Protein AF-A0A811SCN6-F1 (afdb_monomer)

Radius of gyration: 17.91 Å; Cα contacts (8 Å, |Δi|>4): 202; chains: 1; bounding box: 57×30×42 Å

Structure (mmCIF, N/CA/C/O backbone):
data_AF-A0A811SCN6-F1
#
_entry.id   AF-A0A811SCN6-F1
#
loop_
_atom_site.group_PDB
_atom_site.id
_atom_site.type_symbol
_atom_site.label_atom_id
_atom_site.label_alt_id
_atom_site.label_comp_id
_atom_site.label_asym_id
_atom_site.label_entity_id
_atom_site.label_seq_id
_atom_site.pdbx_PDB_ins_code
_atom_site.Cartn_x
_atom_site.Cartn_y
_atom_site.Cartn_z
_atom_site.occupancy
_atom_site.B_iso_or_equiv
_atom_site.auth_seq_id
_atom_site.auth_comp_id
_atom_site.auth_asym_id
_atom_site.auth_atom_id
_atom_site.pdbx_PDB_model_num
ATOM 1 N N . MET A 1 1 ? -6.983 -5.914 -1.116 1.00 65.25 1 MET A N 1
ATOM 2 C CA . MET A 1 1 ? -7.170 -4.772 -0.194 1.00 65.25 1 MET A CA 1
ATOM 3 C C . MET A 1 1 ? -6.454 -3.564 -0.783 1.00 65.25 1 MET A C 1
ATOM 5 O O . MET A 1 1 ? -5.369 -3.745 -1.318 1.00 65.25 1 MET A O 1
ATOM 9 N N . TYR A 1 2 ? -7.069 -2.379 -0.788 1.00 72.75 2 TYR A N 1
ATOM 10 C CA . TYR A 1 2 ? -6.466 -1.177 -1.383 1.00 72.75 2 TYR A CA 1
ATOM 11 C C . TYR A 1 2 ? -5.511 -0.504 -0.385 1.00 72.75 2 TYR A C 1
ATOM 13 O O . TYR A 1 2 ? -5.904 -0.328 0.770 1.00 72.75 2 TYR A O 1
ATOM 21 N N . PRO A 1 3 ? -4.286 -0.113 -0.772 1.00 79.69 3 PRO A N 1
ATOM 22 C CA . PRO A 1 3 ? -3.372 0.545 0.156 1.00 79.69 3 PRO A CA 1
ATOM 23 C C . PRO A 1 3 ? -3.907 1.918 0.589 1.00 79.69 3 PRO A C 1
ATOM 25 O O . PRO A 1 3 ? -4.485 2.655 -0.208 1.00 79.69 3 PRO A O 1
ATOM 28 N N . HIS A 1 4 ? -3.733 2.243 1.872 1.00 83.56 4 HIS A N 1
ATOM 29 C CA . HIS A 1 4 ? -3.913 3.601 2.393 1.00 83.56 4 HIS A CA 1
ATOM 30 C C . HIS A 1 4 ? -2.736 4.474 1.982 1.00 83.56 4 HIS A C 1
ATOM 32 O O . HIS A 1 4 ? -1.616 3.964 1.941 1.00 83.56 4 HIS A O 1
ATOM 38 N N . ASN A 1 5 ? -2.978 5.762 1.721 1.00 84.62 5 ASN A N 1
ATOM 39 C CA . ASN A 1 5 ? -1.932 6.693 1.278 1.00 84.62 5 ASN A CA 1
ATOM 40 C C . ASN A 1 5 ? -1.083 6.059 0.169 1.00 84.62 5 ASN A C 1
ATOM 4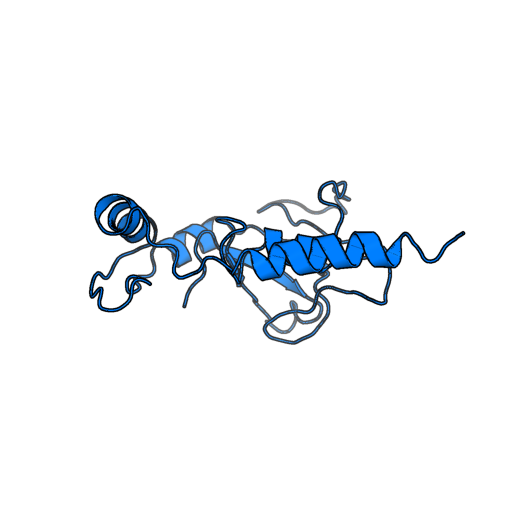2 O O . ASN A 1 5 ? 0.131 5.942 0.267 1.00 84.62 5 ASN A O 1
ATOM 46 N N . ALA A 1 6 ? -1.756 5.508 -0.837 1.00 88.31 6 ALA A N 1
ATOM 47 C CA . ALA A 1 6 ? -1.115 4.669 -1.832 1.00 88.31 6 ALA A CA 1
ATOM 48 C C . ALA A 1 6 ? 0.037 5.375 -2.563 1.00 88.31 6 ALA A C 1
ATOM 50 O O . ALA A 1 6 ? -0.098 6.512 -3.010 1.00 88.31 6 ALA A O 1
ATOM 51 N N . VAL A 1 7 ? 1.136 4.657 -2.761 1.00 89.19 7 VAL A N 1
ATOM 52 C CA . VAL A 1 7 ? 2.264 5.080 -3.593 1.00 89.19 7 VAL A CA 1
ATOM 53 C C . VAL A 1 7 ? 2.473 4.047 -4.686 1.00 89.19 7 VAL A C 1
ATOM 55 O O . VAL A 1 7 ? 2.398 2.841 -4.445 1.00 89.19 7 VAL A O 1
ATOM 58 N N . LEU A 1 8 ? 2.701 4.520 -5.907 1.00 91.00 8 LEU A N 1
ATOM 59 C CA . LEU A 1 8 ? 2.897 3.684 -7.082 1.00 91.00 8 LEU A CA 1
ATOM 60 C C . LEU A 1 8 ? 4.379 3.352 -7.242 1.00 91.00 8 LEU A C 1
ATOM 62 O O . LEU A 1 8 ? 5.184 4.259 -7.431 1.00 91.00 8 LEU A O 1
ATOM 66 N N . LEU A 1 9 ? 4.752 2.073 -7.238 1.00 90.31 9 LEU A N 1
ATOM 67 C CA . LEU A 1 9 ? 6.112 1.681 -7.609 1.00 90.31 9 LEU A CA 1
ATOM 68 C C . LEU A 1 9 ? 6.259 1.693 -9.136 1.00 90.31 9 LEU A C 1
ATOM 70 O O . LEU A 1 9 ? 5.427 1.165 -9.880 1.00 90.31 9 LEU A O 1
ATOM 74 N N . ARG A 1 10 ? 7.363 2.259 -9.614 1.00 90.31 10 ARG A N 1
ATOM 75 C CA . ARG A 1 10 ? 7.773 2.210 -11.015 1.00 90.31 10 ARG A CA 1
ATOM 76 C C . ARG A 1 10 ? 8.730 1.041 -11.187 1.00 90.31 10 ARG A C 1
ATOM 78 O O . ARG A 1 10 ? 9.806 1.032 -10.604 1.00 90.31 10 ARG A O 1
ATOM 85 N N . CYS A 1 11 ? 8.346 0.057 -11.991 1.00 91.06 11 CYS A N 1
ATOM 86 C CA . CYS A 1 11 ? 9.183 -1.101 -12.303 1.00 91.06 11 CYS A CA 1
ATOM 87 C C . CYS A 1 11 ? 9.472 -1.203 -13.802 1.00 91.06 11 CYS A C 1
ATOM 89 O O . CYS A 1 11 ? 8.848 -0.515 -14.610 1.00 91.06 11 CYS A O 1
ATOM 91 N N . MET A 1 12 ? 10.350 -2.123 -14.193 1.00 89.69 12 MET A N 1
ATOM 92 C CA . MET A 1 12 ? 10.712 -2.369 -15.599 1.00 89.69 12 MET A CA 1
ATOM 93 C C . MET A 1 12 ? 9.527 -2.747 -16.509 1.00 89.69 12 MET A C 1
ATOM 95 O O . MET A 1 12 ? 9.618 -2.652 -17.729 1.00 89.69 12 MET A O 1
ATOM 99 N N . SER A 1 13 ? 8.395 -3.172 -15.940 1.00 92.56 13 SER A N 1
ATOM 100 C CA . SER A 1 13 ? 7.162 -3.477 -16.689 1.00 92.56 13 SER A CA 1
ATOM 101 C C . SER A 1 13 ? 6.117 -2.357 -16.630 1.00 92.56 13 SER A C 1
ATOM 103 O O . SER A 1 13 ? 4.960 -2.587 -16.978 1.00 92.56 13 SER A O 1
ATOM 105 N N . TYR A 1 14 ? 6.484 -1.152 -16.185 1.00 90.69 14 TYR A N 1
ATOM 106 C CA . TYR A 1 14 ? 5.554 -0.027 -16.065 1.00 90.69 14 TYR A CA 1
ATOM 107 C C . TYR A 1 14 ? 4.897 0.332 -17.406 1.00 90.69 14 TYR A C 1
ATOM 109 O O . TYR A 1 14 ? 3.674 0.432 -17.483 1.00 90.69 14 TYR A O 1
ATOM 117 N N . GLU A 1 15 ? 5.676 0.417 -18.484 1.00 90.31 15 GLU A N 1
ATOM 118 C CA . GLU A 1 15 ? 5.147 0.700 -19.831 1.00 90.31 15 GLU A CA 1
ATOM 119 C C . GLU A 1 15 ? 4.268 -0.437 -20.379 1.00 90.31 15 GLU A C 1
ATOM 121 O O . GLU A 1 15 ? 3.446 -0.232 -21.264 1.00 90.31 15 GLU A O 1
ATOM 126 N N . LYS A 1 16 ? 4.376 -1.639 -19.799 1.00 94.19 16 LYS A N 1
ATOM 127 C CA . LYS A 1 16 ? 3.518 -2.794 -20.107 1.00 94.19 16 LYS A CA 1
ATOM 128 C C . LYS A 1 16 ? 2.239 -2.824 -19.257 1.00 94.19 16 LYS A C 1
ATOM 130 O O . LYS A 1 16 ? 1.543 -3.833 -19.235 1.00 94.19 16 LYS A O 1
ATOM 135 N N . GLY A 1 17 ? 1.950 -1.750 -18.520 1.00 93.50 17 GLY A N 1
ATOM 136 C C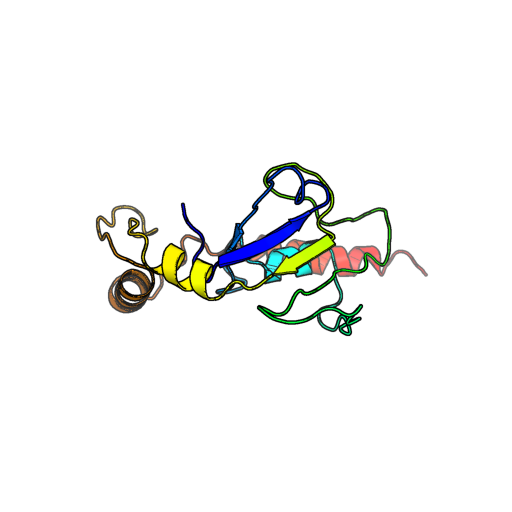A . GLY A 1 17 ? 0.746 -1.613 -17.696 1.00 93.50 17 GLY A CA 1
ATOM 137 C C . GLY A 1 17 ? 0.889 -2.075 -16.244 1.00 93.50 17 GLY A C 1
ATOM 138 O O . GLY A 1 17 ? -0.098 -2.083 -15.514 1.00 93.50 17 GLY A O 1
ATOM 139 N N . CYS A 1 18 ? 2.091 -2.427 -15.774 1.00 94.62 18 CYS A N 1
ATOM 140 C CA . CYS A 1 18 ? 2.280 -2.799 -14.370 1.00 94.62 18 CYS A CA 1
ATOM 141 C C . CYS A 1 18 ? 2.061 -1.580 -13.453 1.00 94.62 18 CYS A C 1
ATOM 143 O O . CYS A 1 18 ? 2.717 -0.547 -13.622 1.00 94.62 18 CYS A O 1
ATOM 145 N N . ARG A 1 19 ? 1.129 -1.689 -12.495 1.00 92.44 19 ARG A N 1
ATOM 146 C CA . ARG A 1 19 ? 0.774 -0.625 -11.534 1.00 92.44 19 ARG A CA 1
ATOM 147 C C . ARG A 1 19 ? 0.755 -1.139 -10.081 1.00 92.44 19 ARG A C 1
ATOM 149 O O . ARG A 1 19 ? -0.314 -1.284 -9.491 1.00 92.44 19 ARG A O 1
ATOM 156 N N . PRO A 1 20 ? 1.923 -1.485 -9.513 1.00 91.00 20 PRO A N 1
ATOM 157 C CA . PRO A 1 20 ? 2.042 -1.953 -8.131 1.00 91.00 20 PRO A CA 1
ATOM 158 C C . PRO A 1 20 ? 1.879 -0.797 -7.137 1.00 91.00 20 PRO A C 1
ATOM 160 O O . PRO A 1 20 ? 2.686 0.128 -7.126 1.00 91.00 20 PRO A O 1
ATOM 163 N N . PHE A 1 21 ? 0.871 -0.865 -6.270 1.00 90.25 21 PHE A N 1
ATOM 164 C CA . PHE A 1 21 ? 0.686 0.113 -5.196 1.00 90.25 21 PHE A CA 1
ATOM 165 C C . PHE A 1 21 ? 1.096 -0.461 -3.836 1.00 90.25 21 PHE A C 1
ATOM 167 O O . PHE A 1 21 ? 0.737 -1.593 -3.505 1.00 90.25 21 PHE A O 1
ATOM 174 N N . VAL A 1 22 ? 1.795 0.345 -3.040 1.00 87.88 22 VAL A N 1
ATOM 175 C CA . VAL A 1 22 ? 2.144 0.086 -1.629 1.00 87.88 22 VAL A CA 1
ATOM 176 C C . VAL A 1 22 ? 1.556 1.183 -0.741 1.00 87.88 22 VAL A C 1
ATOM 178 O O . VAL A 1 22 ? 1.125 2.214 -1.262 1.00 87.88 22 VAL A O 1
ATOM 181 N N . CYS A 1 23 ? 1.471 0.976 0.576 1.00 86.06 23 CYS A N 1
ATOM 182 C CA . CYS A 1 23 ? 1.003 2.033 1.479 1.00 86.06 23 CYS A CA 1
ATOM 183 C C . CYS A 1 23 ? 2.146 2.957 1.914 1.00 86.06 23 CYS A C 1
ATOM 185 O O . CYS A 1 23 ? 3.287 2.521 2.037 1.00 86.06 23 CYS A O 1
ATOM 187 N N . ASP A 1 24 ? 1.825 4.221 2.173 1.00 83.06 24 ASP A N 1
ATOM 188 C CA . ASP A 1 24 ? 2.732 5.217 2.756 1.00 83.06 24 ASP A CA 1
ATOM 189 C C . ASP A 1 24 ? 2.099 5.769 4.038 1.00 83.06 24 ASP A C 1
ATOM 191 O O . ASP A 1 24 ? 1.530 6.860 4.087 1.00 83.06 24 ASP A O 1
ATOM 195 N N . THR A 1 25 ? 2.001 4.911 5.057 1.00 75.06 25 THR A N 1
ATOM 196 C CA . THR A 1 25 ? 1.384 5.279 6.344 1.00 75.06 25 THR A CA 1
ATOM 197 C C . THR A 1 25 ? 2.376 5.176 7.492 1.00 75.06 25 THR A C 1
ATOM 199 O O . THR A 1 25 ? 2.673 6.187 8.114 1.00 75.06 25 THR A O 1
ATOM 202 N N . ASP A 1 26 ? 2.879 3.980 7.787 1.00 66.31 26 ASP A N 1
ATOM 203 C CA . ASP A 1 26 ? 3.787 3.728 8.906 1.00 66.31 26 ASP A CA 1
ATOM 204 C C . ASP A 1 26 ? 4.619 2.455 8.674 1.00 66.31 26 ASP A C 1
ATOM 206 O O . ASP A 1 26 ? 4.194 1.512 8.002 1.00 66.31 26 ASP A O 1
ATOM 210 N N . GLN A 1 27 ? 5.837 2.417 9.221 1.00 56.03 27 GLN A N 1
ATOM 211 C CA . GLN A 1 27 ? 6.752 1.266 9.112 1.00 56.03 27 GLN A CA 1
ATOM 212 C C . GLN A 1 27 ? 6.222 -0.015 9.761 1.00 56.03 27 GLN A C 1
ATOM 214 O O . GLN A 1 27 ? 6.763 -1.102 9.526 1.00 56.03 27 GLN A O 1
ATOM 219 N N . THR A 1 28 ? 5.218 0.118 10.625 1.00 55.53 28 THR A N 1
ATOM 220 C CA . THR A 1 28 ? 4.620 -0.991 11.363 1.00 55.53 28 THR A CA 1
ATOM 221 C C . THR A 1 28 ? 3.860 -1.913 10.420 1.00 55.53 28 THR A C 1
ATOM 223 O O . THR A 1 28 ? 3.837 -3.113 10.658 1.00 55.53 28 THR A O 1
ATOM 226 N N . ARG A 1 29 ? 3.340 -1.408 9.293 1.00 67.12 29 ARG A N 1
ATOM 227 C CA . ARG A 1 29 ? 2.595 -2.213 8.318 1.00 67.12 29 ARG A CA 1
ATOM 228 C C . ARG A 1 29 ? 3.497 -3.010 7.385 1.00 67.12 29 ARG A C 1
ATOM 230 O O . ARG A 1 29 ? 4.410 -2.478 6.756 1.00 67.12 29 ARG A O 1
ATOM 237 N N . SER A 1 30 ? 3.154 -4.283 7.200 1.00 59.22 30 SER A N 1
ATOM 238 C CA . SER A 1 30 ? 3.868 -5.269 6.368 1.00 59.22 30 SER A CA 1
ATOM 239 C C . SER A 1 30 ? 4.098 -4.870 4.904 1.00 59.22 30 SER A C 1
ATOM 241 O O . SER A 1 30 ? 5.073 -5.333 4.314 1.00 59.22 30 SER A O 1
ATOM 243 N N . ASN A 1 31 ? 3.286 -3.971 4.337 1.00 70.94 31 ASN A N 1
ATOM 244 C CA . ASN A 1 31 ? 3.365 -3.532 2.935 1.00 70.94 31 ASN A CA 1
ATOM 245 C C . ASN A 1 31 ? 3.614 -2.014 2.768 1.00 70.94 31 ASN A C 1
ATOM 247 O O . ASN A 1 31 ? 3.063 -1.380 1.863 1.00 70.94 31 ASN A O 1
ATOM 251 N N . CYS A 1 32 ? 4.396 -1.420 3.673 1.00 81.44 32 CYS A N 1
ATOM 252 C CA . CYS A 1 32 ? 4.732 0.005 3.637 1.00 81.44 32 CYS A CA 1
ATOM 253 C C . CYS A 1 32 ? 5.945 0.314 2.739 1.00 81.44 32 CYS A C 1
ATOM 255 O O . CYS A 1 32 ? 6.929 -0.433 2.737 1.00 81.44 32 CYS A O 1
ATOM 257 N N . LEU A 1 33 ? 5.899 1.443 2.019 1.00 83.31 33 LEU A N 1
ATOM 258 C CA . LEU A 1 33 ? 6.988 1.973 1.187 1.00 83.31 33 LEU A CA 1
ATOM 259 C C . LEU A 1 33 ? 8.301 2.079 1.964 1.00 83.31 33 LEU A C 1
ATOM 261 O O . LEU A 1 33 ? 9.363 1.726 1.464 1.00 83.31 33 LEU A O 1
ATOM 265 N N . GLU A 1 34 ? 8.235 2.524 3.210 1.00 77.50 34 GLU A N 1
ATOM 266 C CA . GLU A 1 34 ? 9.428 2.708 4.020 1.00 77.50 34 GLU A CA 1
ATOM 267 C C . GLU A 1 34 ? 10.110 1.369 4.342 1.00 77.50 34 GLU A C 1
ATOM 269 O O . GLU A 1 34 ? 11.326 1.235 4.220 1.00 77.50 34 GLU A O 1
ATOM 274 N N . ARG A 1 35 ? 9.334 0.315 4.627 1.00 75.94 35 ARG A N 1
ATOM 275 C CA . ARG A 1 35 ? 9.879 -1.045 4.770 1.00 75.94 35 ARG A CA 1
ATOM 276 C C . ARG A 1 35 ? 10.472 -1.566 3.475 1.00 75.94 35 ARG A C 1
ATOM 278 O O . ARG A 1 35 ? 11.483 -2.263 3.514 1.00 75.94 35 ARG A O 1
ATOM 285 N N .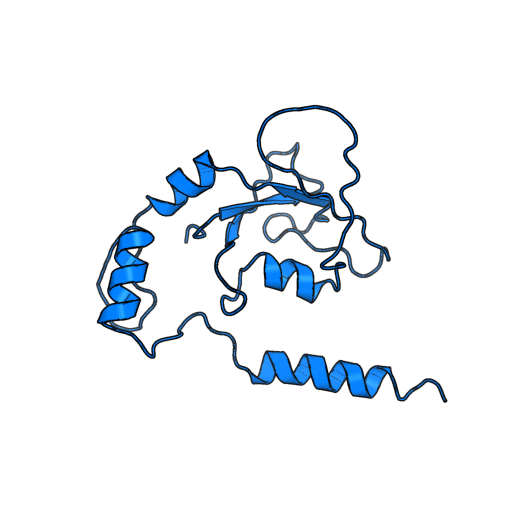 PHE A 1 36 ? 9.819 -1.268 2.356 1.00 77.88 36 PHE A N 1
ATOM 286 C CA . PHE A 1 36 ? 10.326 -1.604 1.038 1.00 77.88 36 PHE A CA 1
ATOM 287 C C . PHE A 1 36 ? 11.709 -0.970 0.840 1.00 77.88 36 PHE A C 1
ATOM 289 O O . PHE A 1 36 ? 12.653 -1.681 0.527 1.00 77.88 36 PHE A O 1
ATOM 296 N N . ILE A 1 37 ? 11.882 0.311 1.166 1.00 76.31 37 ILE A N 1
ATOM 297 C CA . ILE A 1 37 ? 13.181 1.004 1.126 1.00 76.31 37 ILE A CA 1
ATOM 298 C C . ILE A 1 37 ? 14.207 0.344 2.063 1.00 76.31 37 ILE A C 1
ATOM 300 O O . ILE A 1 37 ? 15.313 0.014 1.632 1.00 76.31 37 ILE A O 1
ATOM 304 N N . PHE A 1 38 ? 13.839 0.090 3.322 1.00 74.75 38 PHE A N 1
ATOM 305 C CA . PHE A 1 38 ? 14.741 -0.510 4.311 1.00 74.75 38 PHE A CA 1
ATOM 306 C C . PHE A 1 38 ? 15.173 -1.939 3.971 1.00 74.75 38 PHE A C 1
ATOM 308 O O . PHE A 1 38 ? 16.309 -2.315 4.257 1.00 74.75 38 PHE A O 1
ATOM 315 N N . ALA A 1 39 ? 14.289 -2.757 3.394 1.00 73.31 39 ALA A N 1
ATOM 316 C CA . ALA A 1 39 ? 14.586 -4.152 3.076 1.00 73.31 39 ALA A CA 1
ATOM 317 C C . ALA A 1 39 ? 15.686 -4.303 2.018 1.00 73.31 39 ALA A C 1
ATOM 319 O O . ALA A 1 39 ? 16.397 -5.304 2.041 1.00 73.31 39 ALA A O 1
ATOM 320 N N . TYR A 1 40 ? 15.826 -3.314 1.137 1.00 73.50 40 TYR A N 1
ATOM 321 C CA . TYR A 1 40 ? 16.821 -3.301 0.065 1.00 73.50 40 TYR A CA 1
ATOM 322 C C . TYR A 1 40 ? 17.990 -2.348 0.352 1.00 73.50 40 TYR A C 1
ATOM 324 O O . TYR A 1 40 ? 18.720 -1.991 -0.566 1.00 73.50 40 TYR A O 1
ATOM 332 N N . GLU A 1 41 ? 18.158 -1.929 1.615 1.00 70.06 41 GLU A N 1
ATOM 333 C CA . GLU A 1 41 ? 19.245 -1.042 2.065 1.00 70.06 41 GLU A CA 1
ATOM 334 C C . GLU A 1 41 ? 19.378 0.234 1.220 1.00 70.06 41 GLU A C 1
ATOM 336 O O . GLU A 1 41 ? 20.469 0.771 1.018 1.00 70.06 41 GLU A O 1
ATOM 341 N 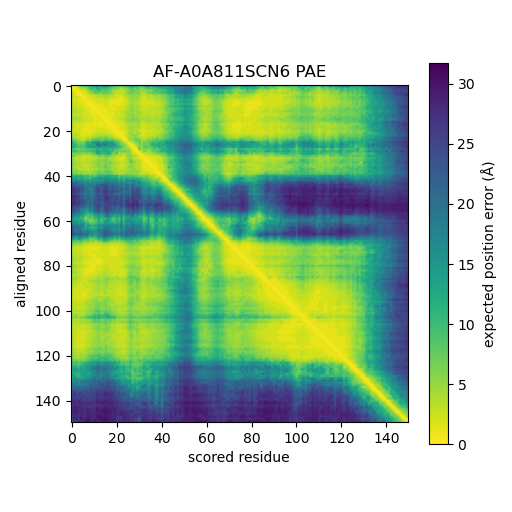N . LEU A 1 42 ? 18.251 0.730 0.707 1.00 66.94 42 LEU A N 1
ATOM 342 C CA . LEU A 1 42 ? 18.257 1.920 -0.125 1.00 66.94 42 LEU A CA 1
ATOM 343 C C . LEU A 1 42 ? 18.606 3.131 0.749 1.00 66.94 42 LEU A C 1
ATOM 345 O O . LEU A 1 42 ? 18.089 3.234 1.868 1.00 66.94 42 LEU A O 1
ATOM 349 N N . PRO A 1 43 ? 19.462 4.059 0.279 1.00 57.84 43 PRO A N 1
ATOM 350 C CA . PRO A 1 43 ? 19.804 5.223 1.075 1.00 57.84 43 PRO A CA 1
ATOM 351 C C . PRO A 1 43 ? 18.523 6.004 1.380 1.00 57.84 43 PRO A C 1
ATOM 353 O O . PRO A 1 43 ? 17.844 6.505 0.488 1.00 57.84 43 PRO A O 1
ATOM 356 N N . SER A 1 44 ? 18.197 6.167 2.657 1.00 51.28 44 SER A N 1
ATOM 357 C CA . SER A 1 44 ? 17.102 7.041 3.091 1.00 51.28 44 SER A CA 1
ATOM 358 C C . SER A 1 44 ? 17.361 8.519 2.746 1.00 51.28 44 SER A C 1
ATOM 360 O O . SER A 1 44 ? 16.475 9.352 2.908 1.00 51.28 44 SER A O 1
ATOM 362 N N . ASN A 1 45 ? 18.558 8.844 2.230 1.00 47.84 45 ASN A N 1
ATOM 363 C CA . ASN A 1 45 ? 18.985 10.170 1.787 1.00 47.84 45 ASN A CA 1
ATOM 364 C C . ASN A 1 45 ? 19.171 10.327 0.261 1.00 47.84 45 ASN A C 1
ATOM 366 O O . ASN A 1 45 ? 19.850 11.279 -0.133 1.00 47.84 45 ASN A O 1
ATOM 370 N N . VAL A 1 46 ? 18.647 9.425 -0.593 1.00 45.44 46 VAL A N 1
ATOM 371 C CA . VAL A 1 46 ? 18.895 9.478 -2.053 1.00 45.44 46 VAL A CA 1
ATOM 372 C C . VAL A 1 46 ? 18.592 10.877 -2.598 1.00 45.44 46 VAL A C 1
ATOM 374 O O . VAL A 1 46 ? 17.443 11.310 -2.696 1.00 45.44 46 VAL A O 1
ATOM 377 N N . LYS A 1 47 ? 19.668 11.585 -2.963 1.00 39.50 47 LYS A N 1
ATOM 378 C CA . LYS A 1 47 ? 19.613 12.852 -3.681 1.00 39.50 47 LYS A CA 1
ATOM 379 C C . LYS A 1 47 ? 18.907 12.622 -5.010 1.00 39.50 47 LYS A C 1
ATOM 381 O O . LYS A 1 47 ? 19.392 11.896 -5.873 1.00 39.50 47 LYS A O 1
ATOM 386 N N . VAL A 1 48 ? 17.775 13.304 -5.130 1.00 40.69 48 VAL A N 1
ATOM 387 C CA . VAL A 1 48 ? 17.029 13.611 -6.347 1.00 40.69 48 VAL A CA 1
ATOM 388 C C . VAL A 1 48 ? 18.000 13.891 -7.497 1.00 40.69 48 VAL A C 1
ATOM 390 O O . VAL A 1 48 ? 18.667 14.924 -7.507 1.00 40.69 48 VAL A O 1
ATOM 393 N N . SER A 1 49 ? 18.085 12.986 -8.471 1.00 39.25 49 SER A N 1
ATOM 394 C CA . SER A 1 49 ? 18.583 13.350 -9.795 1.00 39.25 49 SER A CA 1
ATOM 395 C C . SER A 1 49 ? 17.365 13.604 -10.668 1.00 39.25 49 SER A C 1
ATOM 397 O O . SER A 1 49 ? 16.746 12.687 -11.207 1.00 39.25 49 SER A O 1
ATOM 399 N N . SER A 1 50 ? 16.964 14.870 -10.712 1.00 39.97 50 SER A N 1
ATOM 400 C CA . SER A 1 50 ? 15.927 15.397 -11.587 1.00 39.97 50 SER A CA 1
ATOM 401 C C . SER A 1 50 ? 16.443 15.379 -13.026 1.00 39.97 50 SER A C 1
ATOM 403 O O . SER A 1 50 ? 16.888 16.390 -13.563 1.00 39.97 50 SER A O 1
ATOM 405 N N . LEU A 1 51 ? 16.403 14.209 -13.665 1.00 38.47 51 LEU A N 1
ATOM 406 C CA . LEU A 1 51 ? 16.473 14.149 -15.120 1.00 38.47 51 LEU A CA 1
ATOM 407 C C . LEU A 1 51 ? 15.142 14.691 -15.656 1.00 38.47 51 LEU A C 1
ATOM 409 O O . LEU A 1 51 ? 14.070 14.148 -15.403 1.00 38.47 51 LEU A O 1
ATOM 413 N N . ALA A 1 52 ? 15.250 15.861 -16.278 1.00 44.19 52 ALA A N 1
ATOM 414 C CA . ALA A 1 52 ? 14.182 16.791 -16.604 1.00 44.19 52 ALA A CA 1
ATOM 415 C C . ALA A 1 52 ? 13.035 16.188 -17.432 1.00 44.19 52 ALA A C 1
ATOM 417 O O . ALA A 1 52 ? 13.304 15.722 -18.531 1.00 44.19 52 ALA A O 1
ATOM 418 N N . VAL A 1 53 ? 11.791 16.290 -16.922 1.00 32.88 53 VAL A N 1
ATOM 419 C CA . VAL A 1 53 ? 10.570 16.891 -17.537 1.00 32.88 53 VAL A CA 1
ATOM 420 C C . VAL A 1 53 ? 9.508 17.106 -16.416 1.00 32.88 53 VAL A C 1
ATOM 422 O O . VAL A 1 53 ? 9.299 16.173 -15.642 1.00 32.88 53 VAL A O 1
ATOM 425 N N . PRO A 1 54 ? 8.822 18.271 -16.283 1.00 43.69 54 PRO A N 1
ATOM 426 C CA . PRO A 1 54 ? 7.709 18.481 -15.330 1.00 43.69 54 PRO A CA 1
ATOM 427 C C . PRO A 1 54 ? 6.327 18.634 -16.029 1.00 43.69 54 PRO A C 1
ATOM 429 O O . PRO A 1 54 ? 6.310 18.816 -17.248 1.00 43.69 54 PRO A O 1
ATOM 432 N N . PRO A 1 55 ? 5.173 18.698 -15.312 1.00 62.47 55 PRO A N 1
ATOM 433 C CA . PRO A 1 55 ? 4.922 18.427 -13.887 1.00 62.47 55 PRO A CA 1
ATOM 434 C C . PRO A 1 55 ? 3.784 17.399 -13.640 1.00 62.47 55 PRO A C 1
ATOM 436 O O . PRO A 1 55 ? 2.798 17.401 -14.366 1.00 62.47 55 PRO A O 1
ATOM 439 N N . LEU A 1 56 ? 3.894 16.581 -12.584 1.00 41.62 56 LEU A N 1
ATOM 440 C CA . LEU A 1 56 ? 2.856 16.229 -11.588 1.00 41.62 56 LEU A CA 1
ATOM 441 C C . LEU A 1 56 ? 3.429 15.072 -10.752 1.00 41.62 56 LEU A C 1
ATOM 443 O O . LEU A 1 56 ? 3.816 14.054 -11.315 1.00 41.62 56 LEU A O 1
ATOM 447 N N . ASP A 1 57 ? 3.508 15.254 -9.435 1.00 46.16 57 ASP A N 1
ATOM 448 C CA . ASP A 1 57 ? 3.915 14.248 -8.448 1.00 46.16 57 ASP A CA 1
ATOM 449 C C . ASP A 1 57 ? 5.384 13.783 -8.487 1.00 46.16 57 ASP A C 1
ATOM 451 O O . ASP A 1 57 ? 5.870 13.155 -9.423 1.00 46.16 57 ASP A O 1
ATOM 455 N N . SER A 1 58 ? 6.117 14.105 -7.418 1.00 60.94 58 SER A N 1
ATOM 456 C CA . SER A 1 58 ? 7.544 13.827 -7.232 1.00 60.94 58 SER A CA 1
ATOM 457 C C . SER A 1 58 ? 7.887 12.358 -7.507 1.00 60.94 58 SER A C 1
ATOM 459 O O . SER A 1 58 ? 7.668 11.484 -6.668 1.00 60.94 58 SER A O 1
ATOM 461 N N . ILE A 1 59 ? 8.434 12.077 -8.690 1.00 64.62 59 ILE A N 1
ATOM 462 C CA . ILE A 1 59 ? 8.985 10.765 -9.031 1.00 64.62 59 ILE A CA 1
ATOM 463 C C . ILE A 1 59 ? 10.319 10.623 -8.296 1.00 64.62 59 ILE A C 1
ATOM 465 O O . ILE A 1 59 ? 11.276 11.345 -8.578 1.00 64.62 59 ILE A O 1
ATOM 469 N N . PHE A 1 60 ? 10.400 9.673 -7.370 1.00 69.62 60 PHE A N 1
ATOM 470 C CA . PHE A 1 60 ? 11.637 9.324 -6.681 1.00 69.62 60 PHE A CA 1
ATOM 471 C C . PHE A 1 60 ? 12.299 8.163 -7.411 1.00 69.62 60 PHE A C 1
ATOM 473 O O . PHE A 1 60 ? 11.772 7.051 -7.449 1.00 69.62 60 PHE A O 1
ATOM 480 N N . HIS A 1 61 ? 13.453 8.425 -8.013 1.00 65.00 61 HIS A N 1
ATOM 481 C CA . HIS A 1 61 ? 14.255 7.406 -8.677 1.00 65.00 61 HIS A CA 1
ATOM 482 C C . HIS A 1 61 ? 15.201 6.731 -7.686 1.00 65.00 61 HIS A C 1
ATOM 484 O O . HIS A 1 61 ? 15.944 7.402 -6.971 1.00 65.00 61 HIS A O 1
ATOM 490 N N . ILE A 1 62 ? 15.194 5.400 -7.679 1.00 65.31 62 ILE A N 1
ATOM 491 C CA . ILE A 1 62 ? 16.169 4.602 -6.939 1.00 65.31 62 ILE A CA 1
ATOM 492 C C . ILE A 1 62 ? 17.335 4.346 -7.885 1.00 65.31 62 ILE A C 1
ATOM 494 O O . ILE A 1 62 ? 17.133 3.807 -8.971 1.00 65.31 62 ILE A O 1
ATOM 498 N N . VAL A 1 63 ? 18.552 4.688 -7.470 1.00 57.69 63 VAL A N 1
ATOM 499 C CA . VAL A 1 63 ? 19.770 4.184 -8.113 1.00 57.69 63 VAL A CA 1
ATOM 500 C C . VAL A 1 63 ? 20.265 3.019 -7.255 1.00 57.69 63 VAL A C 1
ATOM 502 O O . VAL A 1 63 ? 20.751 3.266 -6.149 1.00 57.69 63 VAL A O 1
ATOM 505 N N . PRO A 1 64 ? 20.113 1.752 -7.687 1.00 55.72 64 PRO A N 1
ATOM 506 C CA . PRO A 1 64 ? 20.647 0.625 -6.936 1.00 55.72 64 PRO A CA 1
ATOM 507 C C . PRO A 1 64 ? 22.173 0.734 -6.917 1.00 55.72 64 PRO A C 1
ATOM 509 O O . PRO A 1 64 ? 22.811 0.700 -7.967 1.00 55.72 64 PRO A O 1
ATOM 512 N N . SER A 1 65 ? 22.772 0.875 -5.733 1.00 54.34 65 SER A N 1
ATOM 513 C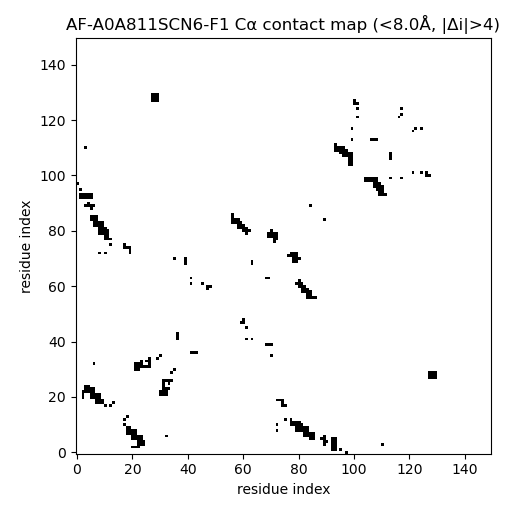 CA . SER A 1 65 ? 24.233 0.990 -5.607 1.00 54.34 65 SER A CA 1
ATOM 514 C C . SER A 1 65 ? 24.968 -0.350 -5.810 1.00 54.34 65 SER A C 1
ATOM 516 O O . SER A 1 65 ? 26.195 -0.379 -5.799 1.00 54.34 65 SER A O 1
ATOM 518 N N . ASN A 1 66 ? 24.237 -1.457 -5.981 1.00 53.03 66 ASN A N 1
ATOM 519 C CA . ASN A 1 66 ? 24.750 -2.811 -6.189 1.00 53.03 66 ASN A CA 1
ATOM 520 C C . ASN A 1 66 ? 23.679 -3.641 -6.927 1.00 53.03 66 ASN A C 1
ATOM 522 O O . ASN A 1 66 ? 22.546 -3.739 -6.459 1.00 53.03 66 ASN A O 1
ATOM 526 N N . ALA A 1 67 ? 24.035 -4.242 -8.065 1.00 56.16 67 ALA A N 1
ATOM 527 C CA . ALA A 1 67 ? 23.133 -5.021 -8.920 1.00 56.16 67 ALA A CA 1
ATOM 528 C C . ALA A 1 67 ? 22.591 -6.318 -8.277 1.00 56.16 67 ALA A C 1
ATOM 530 O O . ALA A 1 67 ? 21.686 -6.932 -8.832 1.00 56.16 67 ALA A O 1
ATOM 531 N N . ASN A 1 68 ? 23.108 -6.732 -7.115 1.00 60.03 68 ASN A N 1
ATOM 532 C CA . ASN A 1 68 ? 22.771 -8.024 -6.513 1.00 60.03 68 ASN A CA 1
ATOM 533 C C . ASN A 1 68 ? 21.566 -7.996 -5.551 1.00 60.03 68 ASN A C 1
ATOM 535 O O . ASN A 1 68 ? 21.107 -9.065 -5.169 1.00 60.03 68 ASN A O 1
ATOM 539 N N . ASN A 1 69 ? 21.036 -6.817 -5.185 1.00 68.06 69 ASN A N 1
ATOM 540 C CA . ASN A 1 69 ? 19.895 -6.656 -4.261 1.00 68.06 69 ASN A CA 1
ATOM 541 C C . ASN A 1 69 ? 18.865 -5.635 -4.794 1.00 68.06 69 ASN A C 1
ATOM 543 O O . ASN A 1 69 ? 18.440 -4.728 -4.074 1.00 68.06 69 ASN A O 1
ATOM 547 N N . SER A 1 70 ? 18.483 -5.730 -6.071 1.00 75.19 70 SER A N 1
ATOM 548 C CA . SER A 1 70 ? 17.478 -4.826 -6.637 1.00 75.19 70 SER A CA 1
ATOM 549 C C . SER A 1 70 ? 16.093 -5.055 -6.006 1.00 75.19 70 SER A C 1
ATOM 551 O O . SER A 1 70 ? 15.654 -6.196 -5.818 1.00 75.19 70 SER A O 1
ATOM 553 N N . PRO A 1 71 ? 15.362 -3.975 -5.681 1.00 83.56 71 PRO A N 1
ATOM 554 C CA . PRO A 1 71 ? 14.017 -4.096 -5.155 1.00 83.56 71 PRO A CA 1
ATOM 555 C C . PRO A 1 71 ? 13.077 -4.725 -6.186 1.00 83.56 71 PRO A C 1
ATOM 557 O O . PRO A 1 71 ? 12.913 -4.202 -7.284 1.00 83.56 71 PRO A O 1
ATOM 560 N N . SER A 1 72 ? 12.433 -5.841 -5.842 1.00 88.06 72 SER A N 1
ATOM 561 C CA . SER A 1 72 ? 11.546 -6.561 -6.766 1.00 88.06 72 SER A CA 1
ATOM 562 C C . SER A 1 72 ? 10.099 -6.075 -6.690 1.00 88.06 72 SER A C 1
ATOM 564 O O . SER A 1 72 ? 9.531 -5.894 -5.611 1.00 88.06 72 SER A O 1
ATOM 566 N N . CYS A 1 73 ? 9.465 -5.907 -7.850 1.00 89.38 73 CYS A N 1
ATOM 567 C CA . CYS A 1 73 ? 8.066 -5.511 -7.957 1.00 89.38 73 CYS A CA 1
ATOM 568 C C . CYS A 1 73 ? 7.143 -6.618 -7.418 1.00 89.38 73 CYS A C 1
ATOM 570 O O . CYS A 1 73 ? 7.226 -7.754 -7.893 1.00 89.38 73 CYS A O 1
ATOM 572 N N . PRO A 1 74 ? 6.194 -6.310 -6.516 1.00 88.50 74 PRO A N 1
ATOM 573 C CA . PRO A 1 74 ? 5.313 -7.321 -5.930 1.00 88.50 74 PRO A CA 1
ATOM 574 C C . PRO A 1 74 ? 4.329 -7.936 -6.937 1.00 88.50 74 PRO A C 1
ATOM 576 O O . PRO A 1 74 ? 3.796 -9.012 -6.684 1.00 88.50 74 PRO A O 1
ATOM 579 N N . LEU A 1 75 ? 4.081 -7.274 -8.075 1.00 91.56 75 LEU A N 1
ATOM 580 C CA . LEU A 1 75 ? 3.162 -7.769 -9.104 1.00 91.56 75 LEU A CA 1
ATOM 581 C C . LEU A 1 75 ? 3.870 -8.559 -10.205 1.00 91.56 75 LEU A C 1
ATOM 583 O O . LEU A 1 75 ? 3.446 -9.658 -10.541 1.00 91.56 75 LEU A O 1
ATOM 587 N N . CYS A 1 76 ? 4.935 -8.002 -10.788 1.00 93.62 76 CYS A N 1
ATOM 588 C CA . CYS A 1 76 ? 5.582 -8.590 -11.965 1.00 93.62 76 CYS A CA 1
ATOM 589 C C . CYS A 1 76 ? 6.969 -9.177 -11.696 1.00 93.62 76 CYS A C 1
ATOM 591 O O . CYS A 1 76 ? 7.591 -9.678 -12.628 1.00 93.62 76 CYS A O 1
ATOM 593 N N . ARG A 1 77 ? 7.473 -9.085 -10.457 1.00 91.56 77 ARG A N 1
ATOM 594 C CA . ARG A 1 77 ? 8.821 -9.519 -10.044 1.00 91.56 77 ARG A CA 1
ATOM 595 C C . ARG A 1 77 ? 9.990 -8.858 -10.787 1.00 91.56 77 ARG A C 1
ATOM 597 O O . ARG A 1 77 ? 11.127 -9.240 -10.564 1.00 91.56 77 ARG A O 1
ATOM 604 N N . GLY A 1 78 ? 9.732 -7.876 -11.651 1.00 90.12 78 GLY A N 1
ATOM 605 C CA . GLY A 1 78 ? 10.778 -7.080 -12.290 1.00 90.12 78 GLY A CA 1
ATOM 606 C C . GLY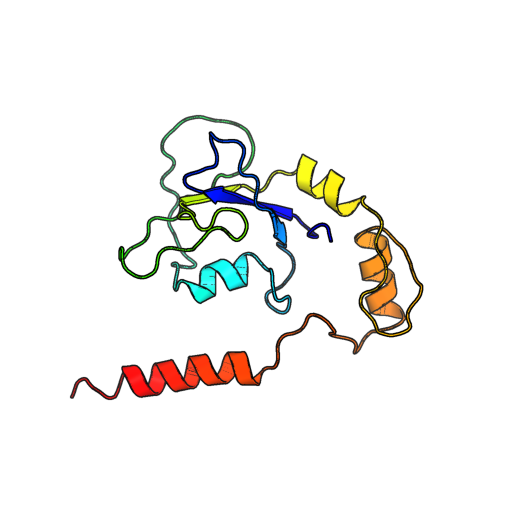 A 1 78 ? 11.342 -6.014 -11.355 1.00 90.12 78 GLY A C 1
ATOM 607 O O . GLY A 1 78 ? 10.683 -5.631 -10.386 1.00 90.12 78 GLY A O 1
ATOM 608 N N . ASP A 1 79 ? 12.520 -5.493 -11.689 1.00 89.56 79 ASP A N 1
ATOM 609 C CA . ASP A 1 79 ? 13.198 -4.483 -10.875 1.00 89.56 79 ASP A CA 1
ATOM 610 C C . ASP A 1 79 ? 12.362 -3.212 -10.732 1.00 89.56 79 ASP A C 1
ATOM 612 O O . ASP A 1 79 ? 11.783 -2.697 -11.700 1.00 89.56 79 ASP A O 1
ATOM 616 N N . VAL A 1 80 ? 12.300 -2.706 -9.507 1.00 88.88 80 VAL A N 1
ATOM 617 C CA . VAL A 1 80 ? 11.729 -1.411 -9.161 1.00 88.88 80 VAL A CA 1
ATOM 618 C C . VAL A 1 80 ? 12.818 -0.358 -9.307 1.00 88.88 80 VAL A C 1
ATOM 620 O O . VAL A 1 80 ? 13.883 -0.433 -8.706 1.00 88.88 80 VAL A O 1
ATOM 623 N N . ILE A 1 81 ? 12.526 0.636 -10.132 1.00 86.81 81 ILE A N 1
ATOM 624 C CA . ILE A 1 81 ? 13.436 1.718 -10.519 1.00 86.81 81 ILE A CA 1
ATOM 625 C C . ILE A 1 81 ? 13.064 3.051 -9.853 1.00 86.81 81 ILE A C 1
ATOM 627 O O . ILE A 1 81 ? 13.765 4.050 -10.001 1.00 86.81 81 ILE A O 1
ATOM 631 N N . GLY A 1 82 ? 11.938 3.090 -9.140 1.00 86.44 82 GLY A N 1
ATOM 632 C CA . GLY A 1 82 ? 11.469 4.275 -8.434 1.00 86.44 82 GLY A CA 1
ATOM 633 C C . GLY A 1 82 ? 10.057 4.131 -7.886 1.00 86.44 82 GLY A C 1
ATOM 634 O O . GLY A 1 82 ? 9.448 3.063 -7.974 1.00 86.44 82 GLY A O 1
ATOM 635 N N . TRP A 1 83 ? 9.517 5.223 -7.360 1.00 88.62 83 TRP A N 1
ATOM 636 C CA . TRP A 1 83 ? 8.127 5.332 -6.926 1.00 88.62 83 TRP A CA 1
ATOM 637 C C . TRP A 1 83 ? 7.567 6.738 -7.154 1.00 88.62 83 TRP A C 1
ATOM 639 O O . TRP A 1 83 ? 8.314 7.704 -7.306 1.00 88.62 83 TRP A O 1
ATOM 649 N N . ILE A 1 84 ? 6.240 6.839 -7.220 1.00 87.62 84 ILE A N 1
ATOM 650 C CA . ILE A 1 84 ? 5.497 8.058 -7.550 1.00 87.62 84 ILE A CA 1
ATOM 651 C C . ILE A 1 84 ? 4.330 8.204 -6.574 1.00 87.62 84 ILE A C 1
ATOM 653 O O . ILE A 1 84 ? 3.528 7.278 -6.410 1.00 87.62 84 ILE A O 1
ATOM 657 N N . VAL A 1 85 ? 4.223 9.369 -5.939 1.00 86.19 85 VAL A N 1
ATOM 658 C CA . VAL A 1 85 ? 3.121 9.698 -5.024 1.00 86.19 85 VAL A CA 1
ATOM 659 C C . VAL A 1 85 ? 2.005 10.373 -5.807 1.00 86.19 85 VAL A C 1
ATOM 661 O O . VAL A 1 85 ? 2.035 11.581 -5.966 1.00 86.19 85 VAL A O 1
ATOM 664 N N . ILE A 1 86 ? 1.021 9.615 -6.296 1.00 84.31 86 ILE A N 1
ATOM 665 C CA . ILE A 1 86 ? -0.057 10.204 -7.102 1.00 84.31 86 ILE A CA 1
ATOM 666 C C . ILE A 1 86 ? -1.204 10.674 -6.205 1.00 84.31 86 ILE A C 1
ATOM 668 O O . ILE A 1 86 ? -1.987 9.847 -5.727 1.00 84.31 86 ILE A O 1
ATOM 672 N N . GLY A 1 87 ? -1.325 11.987 -5.990 1.00 83.69 87 GLY A N 1
ATOM 673 C CA . GLY A 1 87 ? -2.271 12.560 -5.020 1.00 83.69 87 GLY A CA 1
ATOM 674 C C . GLY A 1 87 ? -3.733 12.172 -5.281 1.00 83.69 87 GLY A C 1
ATOM 675 O O . GLY A 1 87 ? -4.453 11.755 -4.372 1.00 83.69 87 GLY A O 1
ATOM 676 N N . GLU A 1 88 ? -4.171 12.208 -6.541 1.00 85.81 88 GLU A N 1
ATOM 677 C CA . GLU A 1 88 ? -5.531 11.797 -6.927 1.00 85.81 88 GLU A CA 1
ATOM 678 C C . GLU A 1 88 ? -5.794 10.311 -6.659 1.00 85.81 88 GLU A C 1
ATOM 680 O O . GLU A 1 88 ? -6.877 9.922 -6.211 1.00 85.81 88 GLU A O 1
ATOM 685 N N . VAL A 1 89 ? -4.787 9.465 -6.881 1.00 86.06 89 VAL A N 1
ATOM 686 C CA . VAL A 1 89 ? -4.887 8.028 -6.619 1.00 86.06 89 VAL A CA 1
ATOM 687 C C . VAL A 1 89 ? -4.947 7.763 -5.119 1.00 86.06 89 VAL A C 1
ATOM 689 O O . VAL A 1 89 ? -5.744 6.928 -4.690 1.00 86.06 89 VAL A O 1
ATOM 692 N N . GLN A 1 90 ? -4.180 8.495 -4.306 1.00 88.62 90 GLN A N 1
ATOM 693 C CA . GLN A 1 90 ? -4.292 8.423 -2.849 1.00 88.62 90 GLN A CA 1
ATOM 694 C C . GLN A 1 90 ? -5.704 8.764 -2.385 1.00 88.62 90 GLN A C 1
ATOM 696 O O . GLN A 1 90 ? -6.296 7.988 -1.635 1.00 88.62 90 GLN A O 1
ATOM 701 N N . LEU A 1 91 ? -6.268 9.877 -2.863 1.00 88.25 91 LEU A N 1
ATOM 702 C CA . LEU A 1 91 ? -7.638 10.277 -2.538 1.00 88.25 91 LEU A CA 1
ATOM 703 C C . LEU A 1 91 ? -8.640 9.189 -2.933 1.00 88.25 91 LEU A C 1
ATOM 705 O O . LEU A 1 91 ? -9.454 8.769 -2.107 1.00 88.25 91 LEU A O 1
ATOM 709 N N . HIS A 1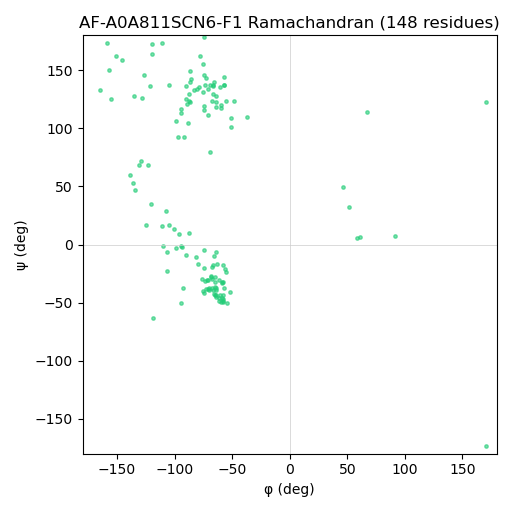 92 ? -8.542 8.676 -4.159 1.00 90.88 92 HIS A N 1
ATOM 710 C CA . HIS A 1 92 ? -9.437 7.637 -4.657 1.00 90.88 92 HIS A CA 1
ATOM 711 C C . HIS A 1 92 ? -9.352 6.341 -3.838 1.00 90.88 92 HIS A C 1
ATOM 713 O O . HIS A 1 92 ? -10.373 5.756 -3.472 1.00 90.88 92 HIS A O 1
ATOM 719 N N . LEU A 1 93 ? -8.140 5.877 -3.533 1.00 89.62 93 LEU A N 1
ATOM 720 C CA . LEU A 1 93 ? -7.924 4.635 -2.789 1.00 89.62 93 LEU A CA 1
ATOM 721 C C . LEU A 1 93 ? -8.262 4.789 -1.301 1.00 89.62 93 LEU A C 1
ATOM 723 O O . LEU A 1 93 ? -8.786 3.851 -0.695 1.00 89.62 93 LEU A O 1
ATOM 727 N N . ASN A 1 94 ? -8.074 5.978 -0.728 1.00 90.00 94 ASN A N 1
ATOM 728 C CA . ASN A 1 94 ? -8.495 6.286 0.636 1.00 90.00 94 ASN A CA 1
ATOM 729 C C . ASN A 1 94 ? -10.024 6.304 0.785 1.00 90.00 94 ASN A C 1
ATOM 731 O O . ASN A 1 94 ? -10.520 5.940 1.851 1.00 90.00 94 ASN A O 1
ATOM 735 N N . GLN A 1 95 ? -10.770 6.648 -0.270 1.00 92.62 95 GLN A N 1
ATOM 736 C CA . GLN A 1 95 ? -12.238 6.607 -0.287 1.00 92.62 95 GLN A CA 1
ATOM 737 C C . GLN A 1 95 ? -12.821 5.187 -0.382 1.00 92.62 95 GLN A C 1
ATOM 739 O O . GLN A 1 95 ? -13.987 4.983 -0.036 1.00 92.62 95 GLN A O 1
ATOM 744 N N . LYS A 1 96 ? -12.051 4.187 -0.836 1.00 91.75 96 LYS A N 1
ATOM 745 C CA . LYS A 1 96 ? -12.543 2.804 -0.926 1.00 91.75 96 LYS A CA 1
ATOM 746 C C . LYS A 1 96 ? -12.862 2.254 0.466 1.00 91.75 96 LYS A C 1
ATOM 748 O O . LYS A 1 96 ? -12.016 2.271 1.364 1.00 91.75 96 LYS A O 1
ATOM 753 N N . LYS A 1 97 ? -14.083 1.730 0.616 1.00 92.62 97 LYS A N 1
ATOM 754 C CA . LYS A 1 97 ? -14.541 1.071 1.842 1.00 92.62 97 LYS A CA 1
ATOM 755 C C . LYS A 1 97 ? -13.885 -0.298 2.014 1.00 92.62 97 LYS A C 1
ATOM 757 O O . LYS A 1 97 ? -13.690 -1.021 1.036 1.00 92.62 97 LYS A O 1
ATOM 762 N N . ARG A 1 98 ? -13.570 -0.649 3.258 1.00 89.81 98 ARG A N 1
ATOM 763 C CA . ARG A 1 98 ? -12.991 -1.939 3.665 1.00 89.81 98 ARG A CA 1
ATOM 764 C C . ARG A 1 98 ? -13.411 -2.269 5.101 1.00 89.81 98 ARG A C 1
ATOM 766 O O . ARG A 1 98 ? -13.842 -1.372 5.826 1.00 89.81 98 ARG A O 1
ATOM 773 N N . CYS A 1 99 ? -13.282 -3.532 5.489 1.00 90.62 99 CYS A N 1
ATOM 774 C CA . CYS A 1 99 ? -13.524 -3.969 6.861 1.00 90.62 99 CYS A CA 1
ATOM 775 C C . CYS A 1 99 ? -12.366 -3.561 7.781 1.00 90.62 99 CYS A C 1
ATOM 777 O O . CYS A 1 99 ? -11.238 -3.382 7.315 1.00 90.62 99 CYS A O 1
ATOM 779 N N . CYS A 1 100 ? -12.653 -3.424 9.073 1.00 88.75 100 CYS A N 1
ATOM 780 C CA . CYS A 1 100 ? -11.632 -3.333 10.107 1.00 88.75 100 CYS A CA 1
ATOM 781 C C . CYS A 1 100 ? -10.715 -4.565 10.062 1.00 88.75 100 CYS A C 1
ATOM 783 O O . CYS A 1 100 ? -11.163 -5.665 9.749 1.00 88.75 100 CYS A O 1
ATOM 785 N N . GLU A 1 101 ? -9.431 -4.354 10.343 1.00 84.94 101 GLU A N 1
ATOM 786 C CA . GLU A 1 101 ? -8.422 -5.420 10.378 1.00 84.94 101 GLU A CA 1
ATOM 787 C C . GLU A 1 101 ? -8.431 -6.195 11.704 1.00 84.94 101 GLU A C 1
ATOM 789 O O . GLU A 1 101 ? -7.786 -7.235 11.796 1.00 84.94 101 GLU A O 1
ATOM 794 N N . GLU A 1 102 ? -9.153 -5.706 12.718 1.00 85.75 102 GLU A N 1
ATOM 795 C CA . GLU A 1 102 ? -9.294 -6.404 13.992 1.00 85.75 102 GLU A CA 1
ATOM 796 C C . GLU A 1 102 ? -10.169 -7.652 13.843 1.00 85.75 102 GLU A C 1
ATOM 798 O O . GLU A 1 102 ? -11.260 -7.611 13.260 1.00 85.75 102 GLU A O 1
ATOM 803 N N . GLU A 1 103 ? -9.704 -8.759 14.420 1.00 85.50 103 GLU A N 1
ATOM 804 C CA . GLU A 1 103 ? -10.443 -10.013 14.436 1.00 85.50 103 GLU A CA 1
ATOM 805 C C . GLU A 1 103 ? -11.823 -9.831 15.091 1.00 85.50 103 GLU A C 1
ATOM 807 O O . GLU A 1 103 ? -11.987 -9.143 16.096 1.00 85.50 103 GLU A O 1
ATOM 812 N N . CYS A 1 104 ? -12.851 -10.437 14.494 1.00 86.56 104 CYS A N 1
ATOM 813 C CA . CYS A 1 104 ? -14.252 -10.301 14.909 1.00 86.56 104 CYS A CA 1
ATOM 814 C C . CYS A 1 104 ? -14.842 -8.872 14.848 1.00 86.56 104 CYS A C 1
ATOM 816 O O . CYS A 1 104 ? -16.000 -8.685 15.236 1.00 86.56 104 CYS A O 1
ATOM 818 N N . CYS A 1 105 ? -14.133 -7.867 14.323 1.00 90.81 105 CYS A N 1
ATOM 819 C CA . CYS A 1 105 ? -14.705 -6.539 14.114 1.00 90.81 105 CYS A CA 1
ATOM 820 C C . CYS A 1 105 ? -15.415 -6.435 12.754 1.00 90.81 105 CYS A C 1
ATOM 822 O O . CYS A 1 105 ? -14.823 -6.617 11.694 1.00 90.81 105 CYS A O 1
ATOM 824 N N . MET A 1 106 ? -16.706 -6.086 12.771 1.00 94.50 106 MET A N 1
ATOM 825 C CA . MET A 1 106 ? -17.531 -5.949 11.558 1.00 94.50 106 MET A CA 1
ATOM 826 C C . MET A 1 106 ? -17.634 -4.507 11.037 1.00 94.50 106 MET A C 1
ATOM 828 O O . MET A 1 106 ? -18.451 -4.219 10.162 1.00 94.50 106 MET A O 1
ATOM 832 N N . PHE A 1 107 ? -16.856 -3.570 11.585 1.00 94.06 107 PHE A N 1
ATOM 833 C CA . PHE A 1 107 ? -16.899 -2.181 11.134 1.00 94.06 107 PHE A CA 1
ATOM 834 C C . PHE A 1 107 ? -16.381 -2.057 9.694 1.00 94.06 107 PHE A C 1
ATOM 836 O O . PHE A 1 107 ? -15.351 -2.631 9.345 1.00 94.06 107 PHE A O 1
ATOM 843 N N . VAL A 1 108 ? -17.076 -1.276 8.863 1.00 94.69 108 VAL A N 1
ATOM 844 C CA . VAL A 1 108 ? -16.707 -1.017 7.465 1.00 94.69 108 VAL A CA 1
ATOM 845 C C . VAL A 1 108 ? -16.684 0.485 7.217 1.00 94.69 108 VAL A C 1
ATOM 847 O O . VAL A 1 108 ? -17.687 1.165 7.427 1.00 94.69 108 VAL A O 1
ATOM 850 N N . GLY A 1 109 ? -15.564 0.993 6.707 1.00 93.75 109 GLY A N 1
ATOM 851 C CA . GLY A 1 109 ? -15.386 2.420 6.445 1.00 93.75 109 GLY A CA 1
ATOM 852 C C . GLY A 1 109 ? -14.295 2.718 5.423 1.00 93.75 109 GLY A C 1
ATOM 853 O O . GLY A 1 109 ? -13.582 1.823 4.959 1.00 93.75 109 GLY A O 1
ATOM 854 N N . ASN A 1 110 ? -14.187 3.986 5.039 1.00 92.75 110 ASN A N 1
ATOM 855 C CA . ASN A 1 110 ? -13.038 4.524 4.308 1.00 92.75 110 ASN A CA 1
ATOM 856 C C . ASN A 1 110 ? -11.818 4.684 5.239 1.00 92.75 110 ASN A C 1
ATOM 858 O O . ASN A 1 110 ? -11.898 4.388 6.431 1.00 92.75 110 ASN A O 1
ATOM 862 N N . PHE A 1 111 ? -10.677 5.146 4.716 1.00 89.50 111 PHE A N 1
ATOM 863 C CA . PHE A 1 111 ? -9.453 5.278 5.521 1.00 89.50 111 PHE A CA 1
ATOM 864 C C . PHE A 1 111 ? -9.632 6.115 6.788 1.00 89.50 111 PHE A C 1
ATOM 866 O O . PHE A 1 111 ? -9.277 5.657 7.871 1.00 89.50 111 PHE A O 1
ATOM 873 N N . ASN A 1 112 ? -10.201 7.311 6.661 1.00 89.88 112 ASN A N 1
ATOM 874 C CA . ASN A 1 112 ? -10.342 8.230 7.787 1.00 89.88 112 ASN A CA 1
ATOM 875 C C . ASN A 1 112 ? -11.335 7.693 8.824 1.00 89.88 112 ASN A C 1
ATOM 877 O O . ASN A 1 112 ? -11.130 7.856 10.025 1.00 89.88 112 ASN A O 1
ATOM 881 N N . GLU A 1 113 ? -12.410 7.046 8.373 1.00 93.81 113 GLU A N 1
ATOM 882 C CA . GLU A 1 113 ? -13.384 6.387 9.249 1.00 93.81 113 GLU A CA 1
ATOM 883 C C . GLU A 1 113 ? -12.749 5.224 10.013 1.00 93.81 113 GLU A C 1
ATOM 885 O O . GLU A 1 113 ? -12.924 5.123 11.225 1.00 93.81 113 GLU A O 1
ATOM 890 N N . LEU A 1 114 ? -11.968 4.387 9.328 1.00 89.56 114 LEU A N 1
ATOM 891 C CA . LEU A 1 114 ? -11.261 3.268 9.945 1.00 89.56 114 LEU A CA 1
ATOM 892 C C . LEU A 1 114 ? -10.190 3.725 10.920 1.00 89.56 114 LEU A C 1
ATOM 894 O O . LEU A 1 114 ? -10.114 3.166 12.004 1.00 89.56 114 LEU A O 1
ATOM 898 N N . GLN A 1 115 ? -9.414 4.753 10.578 1.00 87.50 115 GLN A N 1
ATOM 899 C CA . GLN A 1 115 ? -8.400 5.305 11.473 1.00 87.50 115 GLN A CA 1
ATOM 900 C C . GLN A 1 115 ? -9.028 5.829 12.770 1.00 87.50 115 GLN A C 1
ATOM 902 O O . GLN A 1 115 ? -8.528 5.553 13.856 1.00 87.50 115 GLN A O 1
ATOM 907 N N . LYS A 1 116 ? -10.154 6.547 12.676 1.00 91.31 116 LYS A N 1
ATOM 908 C CA . LYS A 1 116 ? -10.894 7.002 13.862 1.00 91.31 116 LYS A CA 1
ATOM 909 C C . LYS A 1 116 ? -11.459 5.828 14.657 1.00 91.31 116 LYS A C 1
ATOM 911 O O . LYS A 1 116 ? -11.375 5.819 15.880 1.00 91.31 116 LYS A O 1
ATOM 916 N N . HIS A 1 117 ? -12.030 4.844 13.966 1.00 92.12 117 HIS A N 1
ATOM 917 C CA . HIS A 1 117 ? -12.594 3.657 14.593 1.00 92.12 117 HIS A CA 1
ATOM 918 C C . HIS A 1 117 ? -11.532 2.860 15.360 1.00 92.12 117 HIS A C 1
ATOM 920 O O . HIS A 1 117 ? -11.753 2.552 16.530 1.00 92.12 117 HIS A O 1
ATOM 926 N N . THR A 1 118 ? -10.374 2.578 14.754 1.00 87.75 118 THR A N 1
ATOM 927 C CA . THR A 1 118 ? -9.292 1.837 15.415 1.00 87.75 118 THR A CA 1
ATOM 928 C C . THR A 1 118 ? -8.744 2.610 16.608 1.00 87.75 118 THR A C 1
ATOM 930 O O . THR A 1 118 ? -8.654 2.041 17.686 1.00 87.75 118 THR A O 1
ATOM 933 N N . GLN A 1 119 ? -8.516 3.922 16.490 1.00 87.06 119 GLN A N 1
ATOM 934 C CA . GLN A 1 119 ? -8.073 4.754 17.620 1.00 87.06 119 GLN A CA 1
ATOM 935 C C . GLN A 1 119 ? -9.045 4.745 18.812 1.00 87.06 119 GLN A C 1
ATOM 937 O O . GLN A 1 119 ? -8.616 4.878 19.953 1.00 87.06 119 GLN A O 1
ATOM 942 N N . GLN A 1 120 ? -10.351 4.611 18.565 1.00 90.06 120 GLN A N 1
ATOM 943 C CA . GLN A 1 120 ? -11.375 4.665 19.615 1.00 90.06 120 GLN A CA 1
ATOM 944 C C . GLN A 1 120 ? -11.755 3.297 20.186 1.00 90.06 120 GLN A C 1
ATOM 946 O O . GLN A 1 120 ? -12.087 3.198 21.366 1.00 90.06 120 GLN A O 1
ATOM 951 N N . LYS A 1 121 ? -11.812 2.263 19.344 1.00 90.12 121 LYS A N 1
ATOM 952 C CA . LYS A 1 121 ? -12.328 0.931 19.704 1.00 90.12 121 LYS A CA 1
ATOM 953 C C . LYS A 1 121 ? -11.237 -0.111 19.865 1.00 90.12 121 LYS A C 1
ATOM 955 O O . LYS A 1 121 ? -11.453 -1.087 20.574 1.00 90.12 121 LYS A O 1
ATOM 960 N N . HIS A 1 122 ? -10.087 0.121 19.247 1.00 87.56 122 HIS A N 1
ATOM 961 C CA . HIS A 1 122 ? -8.968 -0.806 19.212 1.00 87.56 122 HIS A CA 1
ATOM 962 C C . HIS A 1 122 ? -7.635 -0.067 19.455 1.00 87.56 122 HIS A C 1
ATOM 964 O O . HIS A 1 122 ? -6.726 -0.177 18.634 1.00 87.56 122 HIS A O 1
ATOM 970 N N . PRO A 1 123 ? -7.506 0.724 20.544 1.00 82.25 123 PRO A N 1
ATOM 971 C CA . PRO A 1 123 ? -6.336 1.581 20.766 1.00 82.25 123 PRO A CA 1
ATOM 972 C C . PRO A 1 123 ? -5.023 0.793 20.888 1.00 82.25 123 PRO A C 1
ATOM 974 O O . PRO A 1 123 ? -3.975 1.287 20.480 1.00 82.25 123 PRO A O 1
ATOM 977 N N . ASP A 1 124 ? -5.099 -0.440 21.393 1.00 77.56 124 ASP A N 1
ATOM 978 C CA . ASP A 1 124 ? -3.953 -1.339 21.573 1.00 77.56 124 ASP A CA 1
ATOM 979 C C . ASP A 1 124 ? -3.822 -2.375 20.447 1.00 77.56 124 ASP A C 1
ATOM 981 O O . ASP A 1 124 ? -2.875 -3.161 20.425 1.00 77.56 124 ASP A O 1
ATOM 985 N N . SER A 1 125 ? -4.766 -2.390 19.503 1.00 71.44 125 SER A N 1
ATOM 986 C CA . SER A 1 125 ? -4.728 -3.322 18.384 1.00 71.44 125 SER A CA 1
ATOM 987 C C . SER A 1 125 ? -3.686 -2.894 17.367 1.00 71.44 125 SER A C 1
ATOM 989 O O . SER A 1 125 ? -3.634 -1.744 16.919 1.00 71.44 125 SER A O 1
ATOM 991 N N . ARG A 1 126 ? -2.866 -3.863 16.968 1.00 65.75 126 ARG A N 1
ATOM 992 C CA . ARG A 1 126 ? -1.830 -3.690 15.958 1.00 65.75 126 ARG A CA 1
ATOM 993 C C . ARG A 1 126 ? -1.777 -4.913 15.033 1.00 65.75 126 ARG A C 1
ATOM 995 O O . ARG A 1 126 ? -0.743 -5.564 14.936 1.00 65.75 126 ARG A O 1
ATOM 1002 N N . PRO A 1 127 ? -2.875 -5.244 14.328 1.00 60.88 127 PRO A N 1
ATOM 1003 C CA . PRO A 1 127 ? -3.017 -6.522 13.624 1.00 60.88 127 PRO A CA 1
ATOM 1004 C C . PRO A 1 127 ? -2.074 -6.633 12.420 1.00 60.88 127 PRO A C 1
ATOM 1006 O O . PRO A 1 127 ? -1.665 -7.721 12.029 1.00 60.88 127 PRO A O 1
ATOM 1009 N N . SER A 1 128 ? -1.710 -5.484 11.845 1.00 58.16 128 SER A N 1
ATOM 1010 C CA . SER A 1 128 ? -0.742 -5.367 10.756 1.00 58.16 128 SER A CA 1
ATOM 1011 C C . SER A 1 128 ? 0.683 -5.072 11.234 1.00 58.16 128 SER A C 1
ATOM 1013 O O . SER A 1 128 ? 1.567 -4.944 10.382 1.00 58.16 128 SER A O 1
ATOM 1015 N N . GLU A 1 129 ? 0.908 -4.928 12.550 1.00 62.94 129 GLU A N 1
ATOM 1016 C CA . GLU A 1 129 ? 2.248 -4.726 13.095 1.00 62.94 129 GLU A CA 1
ATOM 1017 C C . GLU A 1 129 ? 3.043 -6.024 13.044 1.00 62.94 129 GLU A C 1
ATOM 1019 O O . GLU A 1 129 ? 2.560 -7.128 13.283 1.00 62.94 129 GLU A O 1
ATOM 1024 N N . ILE A 1 130 ? 4.293 -5.874 12.649 1.00 57.72 130 ILE A N 1
ATOM 1025 C CA . ILE A 1 130 ? 5.202 -6.985 12.441 1.00 57.72 130 ILE A CA 1
ATOM 1026 C C . ILE A 1 130 ? 5.850 -7.311 13.772 1.00 57.72 130 ILE A C 1
ATOM 1028 O O . ILE A 1 130 ? 6.250 -6.403 14.497 1.00 57.72 130 ILE A O 1
ATOM 1032 N N . ASP A 1 131 ? 6.005 -8.605 14.048 1.00 57.66 131 ASP A N 1
ATOM 1033 C CA . ASP A 1 131 ? 6.684 -9.085 15.246 1.00 57.66 131 ASP A CA 1
ATOM 1034 C C . ASP A 1 131 ? 8.039 -8.361 15.431 1.00 57.66 131 ASP A C 1
ATOM 1036 O O . ASP A 1 131 ? 8.887 -8.407 14.525 1.00 57.66 131 ASP A O 1
ATOM 1040 N N . PRO A 1 132 ? 8.283 -7.692 16.576 1.00 55.91 132 PRO A N 1
ATOM 1041 C CA . PRO A 1 132 ? 9.562 -7.048 16.867 1.00 55.91 132 PRO A CA 1
ATOM 1042 C C . PRO A 1 132 ? 10.765 -8.005 16.783 1.00 55.91 132 PRO A C 1
ATOM 1044 O O . PRO A 1 132 ? 11.883 -7.550 16.521 1.00 55.91 132 PRO A O 1
ATOM 1047 N N . GLY A 1 133 ? 10.569 -9.324 16.890 1.00 58.38 133 GLY A N 1
ATOM 1048 C CA . GLY A 1 133 ? 11.598 -10.330 16.604 1.00 58.38 133 GLY A CA 1
ATOM 1049 C C . GLY A 1 133 ? 12.156 -10.261 15.172 1.00 58.38 133 GLY A C 1
ATOM 1050 O O . GLY A 1 133 ? 13.354 -10.465 14.963 1.00 58.38 133 GLY A O 1
ATOM 1051 N N . ILE A 1 134 ? 11.341 -9.868 14.186 1.00 56.31 134 ILE A N 1
ATOM 1052 C CA . ILE A 1 134 ? 11.765 -9.659 12.787 1.00 56.31 134 ILE A CA 1
ATOM 1053 C C . ILE A 1 134 ? 12.641 -8.401 12.654 1.00 56.31 134 ILE A C 1
ATOM 1055 O O . ILE A 1 134 ? 13.531 -8.352 11.799 1.00 56.31 134 ILE A O 1
ATOM 1059 N N . LEU A 1 135 ? 12.421 -7.386 13.496 1.00 49.34 135 LEU A N 1
ATOM 1060 C CA . LEU A 1 135 ? 13.259 -6.182 13.548 1.00 49.34 135 LEU A CA 1
ATOM 1061 C C . LEU A 1 135 ? 14.609 -6.477 14.222 1.00 49.34 135 LEU A C 1
ATOM 1063 O O . LEU A 1 135 ? 15.655 -6.060 13.719 1.00 49.34 135 LEU A O 1
ATOM 1067 N N . LEU A 1 136 ? 14.601 -7.253 15.310 1.00 48.53 136 LEU A N 1
ATOM 1068 C CA . LEU A 1 136 ? 15.805 -7.637 16.056 1.00 48.53 136 LEU A CA 1
ATOM 1069 C C . LEU A 1 136 ? 16.688 -8.641 15.305 1.00 48.53 136 LEU A C 1
ATOM 1071 O O . LEU A 1 136 ? 17.908 -8.485 15.303 1.00 48.53 136 LEU A O 1
ATOM 1075 N N . GLY A 1 137 ? 16.110 -9.613 14.594 1.00 45.66 137 GLY A N 1
ATOM 1076 C CA . GLY A 1 137 ? 16.881 -10.574 13.792 1.00 45.66 137 GLY A CA 1
ATOM 1077 C C . GLY A 1 137 ? 17.747 -9.904 12.715 1.00 45.66 137 GLY A C 1
ATOM 1078 O O . GLY A 1 137 ? 18.871 -10.336 12.459 1.00 45.66 137 GLY A O 1
ATOM 1079 N N . LYS A 1 138 ? 17.281 -8.784 12.145 1.00 45.94 138 LYS A N 1
ATOM 1080 C CA . LYS A 1 138 ? 18.049 -7.981 11.177 1.00 45.94 138 LYS A CA 1
ATOM 1081 C C . LYS A 1 138 ? 19.137 -7.117 11.830 1.00 45.94 138 LYS A C 1
ATOM 1083 O O . LYS A 1 138 ? 20.166 -6.869 11.205 1.00 45.94 138 LYS A O 1
ATOM 1088 N N . LEU A 1 139 ? 18.947 -6.681 13.078 1.00 45.25 139 LEU A N 1
ATOM 1089 C CA . LEU A 1 139 ? 19.981 -5.993 13.866 1.00 45.25 139 LEU A CA 1
ATOM 1090 C C . LEU A 1 139 ? 21.084 -6.958 14.326 1.00 45.25 139 LEU A C 1
ATOM 1092 O O . LEU A 1 139 ? 22.258 -6.607 14.269 1.00 45.25 139 LEU A O 1
ATOM 1096 N N . ILE A 1 140 ? 20.738 -8.189 14.712 1.00 44.66 140 ILE A N 1
ATOM 1097 C CA . ILE A 1 140 ? 21.722 -9.213 15.102 1.00 44.66 140 ILE A CA 1
ATOM 1098 C C . ILE A 1 140 ? 22.514 -9.709 13.879 1.00 44.66 140 ILE A C 1
ATOM 1100 O O . ILE A 1 140 ? 23.734 -9.855 13.962 1.00 44.66 140 ILE A O 1
ATOM 1104 N N . GLY A 1 141 ? 21.869 -9.854 12.713 1.00 42.44 141 GLY A N 1
ATOM 1105 C CA . GLY A 1 141 ? 22.563 -10.111 11.444 1.00 42.44 141 GLY A CA 1
ATOM 1106 C C . GLY A 1 141 ? 23.605 -9.036 11.094 1.00 42.44 141 GLY A C 1
ATOM 1107 O O . GLY A 1 141 ? 24.703 -9.369 10.658 1.00 42.44 141 GLY A O 1
ATOM 1108 N N . ARG A 1 142 ? 23.324 -7.756 11.387 1.00 47.34 142 ARG A N 1
ATOM 1109 C CA . ARG A 1 142 ? 24.286 -6.644 11.226 1.00 47.34 142 ARG A CA 1
ATOM 1110 C C . ARG A 1 142 ? 25.506 -6.742 12.145 1.00 47.34 142 ARG A C 1
ATOM 1112 O O . ARG A 1 142 ? 26.582 -6.303 11.746 1.00 47.34 142 ARG A O 1
ATOM 1119 N N . ILE A 1 143 ? 25.360 -7.292 13.352 1.00 41.84 143 ILE A N 1
ATOM 1120 C CA . ILE A 1 143 ? 26.493 -7.486 14.273 1.00 41.84 143 ILE A CA 1
ATOM 1121 C C . ILE A 1 143 ? 27.354 -8.666 13.801 1.00 41.84 143 ILE A C 1
ATOM 1123 O O . ILE A 1 143 ? 28.578 -8.564 13.796 1.00 41.84 143 ILE A O 1
ATOM 1127 N N . SER A 1 144 ? 26.737 -9.750 13.320 1.00 39.78 144 SER A N 1
ATOM 1128 C CA . SER A 1 144 ? 27.480 -10.928 12.851 1.00 39.78 144 SER A CA 1
ATOM 1129 C C . SER A 1 144 ? 28.215 -10.701 11.523 1.00 39.78 144 SER A C 1
ATOM 1131 O O . SER A 1 144 ? 29.270 -11.293 11.319 1.00 39.78 144 SER A O 1
ATOM 1133 N N . SER A 1 145 ? 27.711 -9.840 10.630 1.00 40.00 145 SER A N 1
ATOM 1134 C CA . SER A 1 145 ? 28.387 -9.523 9.358 1.00 40.00 145 SER A CA 1
ATOM 1135 C C . SER A 1 145 ? 29.532 -8.508 9.494 1.00 40.00 145 SER A C 1
ATOM 1137 O O . SER A 1 145 ? 30.367 -8.432 8.600 1.00 40.00 145 SER A O 1
ATOM 1139 N N . ASN A 1 146 ? 29.609 -7.761 10.603 1.00 37.47 146 ASN A N 1
ATOM 1140 C CA . ASN A 1 146 ? 30.734 -6.861 10.908 1.00 37.47 146 ASN A CA 1
ATOM 1141 C C . ASN A 1 146 ? 31.825 -7.507 11.781 1.00 37.47 146 ASN A C 1
ATOM 1143 O O . ASN A 1 146 ? 32.842 -6.871 12.039 1.00 37.47 146 ASN A O 1
ATOM 1147 N N . LEU A 1 147 ? 31.653 -8.762 12.213 1.00 36.88 147 LEU A N 1
ATOM 1148 C CA . LEU A 1 147 ? 32.660 -9.511 12.978 1.00 36.88 147 LEU A CA 1
ATOM 1149 C C . LEU A 1 147 ? 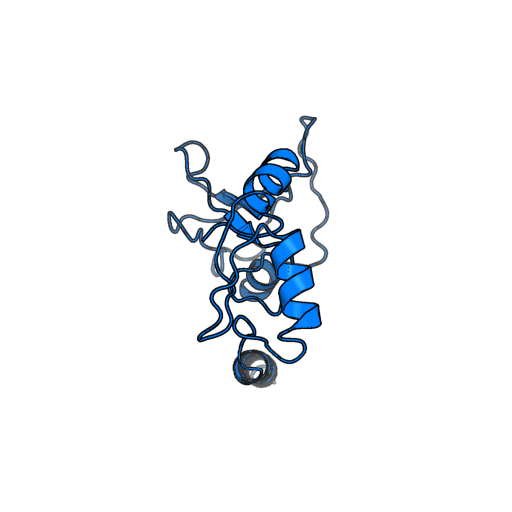33.333 -10.620 12.146 1.00 36.88 147 LEU A C 1
ATOM 1151 O O . LEU A 1 147 ? 33.743 -11.641 12.689 1.00 36.88 147 LEU A O 1
ATOM 1155 N N . LEU A 1 148 ? 33.424 -10.441 10.822 1.00 38.38 148 LEU A N 1
ATOM 1156 C CA . LEU A 1 148 ? 34.211 -11.318 9.941 1.00 38.38 148 LEU A CA 1
ATOM 1157 C C . LEU A 1 148 ? 35.255 -10.569 9.094 1.00 38.38 148 LEU A C 1
ATOM 1159 O O . LEU A 1 148 ? 35.760 -11.110 8.114 1.00 38.38 148 LEU A O 1
ATOM 1163 N N . ILE A 1 149 ? 35.590 -9.331 9.473 1.00 39.75 149 ILE A N 1
ATOM 1164 C CA . ILE A 1 149 ? 36.747 -8.603 8.937 1.00 39.75 149 ILE A CA 1
ATOM 1165 C C . ILE A 1 149 ? 37.572 -8.075 10.114 1.00 39.75 149 ILE A C 1
ATOM 1167 O O . ILE A 1 149 ? 37.550 -6.882 10.397 1.00 39.75 149 ILE A O 1
ATOM 11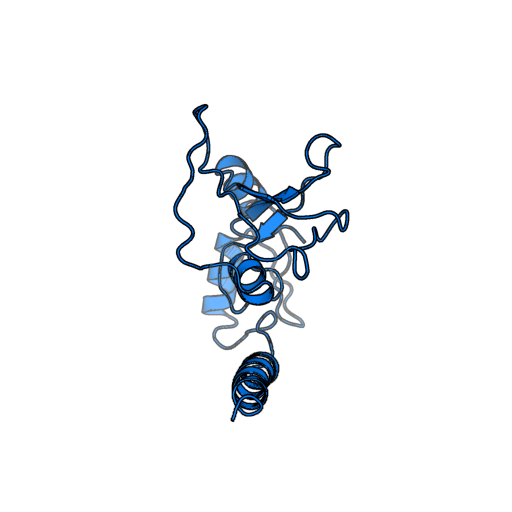71 N N . LEU A 1 150 ? 38.254 -8.982 10.813 1.00 35.47 150 LEU A N 1
ATOM 1172 C CA . LEU A 1 150 ? 39.552 -8.770 11.465 1.00 35.47 150 LEU A CA 1
ATOM 1173 C C . LEU A 1 150 ? 40.287 -10.113 11.506 1.00 35.47 150 LEU A C 1
ATOM 1175 O O . LEU A 1 150 ? 39.646 -11.109 11.910 1.00 35.47 150 LEU A O 1
#

Organism: NCBI:txid422564

Secondary structure (DSSP, 8-state):
-PPTTEEEEEETTGGGT---EEE-S-TTBTTBHHHHHHHTT--TT------S---SS-EEE---SSTTSPPBPTTT-PBEEEEE--HHHHHHHHHS-EE-SSTT---EE-HHHHHHHHHHH-TT--TTBPPHHHHHHHHHHHHHHTSS--

Sequence (150 aa):
MYPHNAVLLRCMSYEKGCRPFVCDTDQTRSNCLERFIFAYELPSNVKVSSLAVPPLDSIFHIVPSNANNSPSCPLCRGDVIGWIVIGEVQLHLNQKKRCCEEECCMFVGNFNELQKHTQQKHPDSRPSEIDPGILLGKLIGRISSNLLIL

pLDDT: mean 72.98, std 18.91, range [32.88, 94.69]

InterPro domains:
  IPR012866 Protein of unknown function DUF1644 [PF07800] (2-132)
  IPR013087 Zinc finger C2H2-type [PS00028] (99-122)

Nearest PDB structures (foldseek):
  3hcu-assembly1_A  TM=7.252E-01  e=5.249E-01  Homo sapiens
  3knv-assembly1_A  TM=5.883E-01  e=2.343E+00  Homo sapiens
  8kea-assembly1_L  TM=1.554E-01  e=6.354E+00  unclassified Caudoviricetes
  5f3h-assembly2_K  TM=1.497E-01  e=8.678E+00  Homo sapiens
  6xm2-assembly1_L  TM=1.266E-01  e=5.609E+00  Homo sapiens

Solvent-accessible surface area (backbone atoms only — not comparable to full-atom values): 9029 Å² total; per-residue (Å²): 136,75,40,50,50,28,30,38,45,38,32,78,47,34,94,77,68,52,76,44,69,29,16,60,80,50,72,51,36,87,59,14,50,64,44,57,39,58,75,48,69,49,66,94,73,70,75,82,77,81,77,86,82,88,88,81,56,75,69,46,74,55,78,74,94,50,90,88,55,62,47,61,30,93,79,78,64,35,50,43,48,27,36,34,50,44,65,68,57,18,55,56,38,27,61,49,69,46,68,50,79,52,86,95,45,83,53,70,33,28,49,71,54,42,56,53,45,36,62,73,78,35,70,87,64,56,81,54,47,64,65,66,66,66,59,48,55,57,54,52,50,55,54,60,69,65,70,74,78,128

Foldseek 3Di:
DFAALWKWFDFPCVVVVDTFIFHDDDPQFPGHPVVLCVVLVFPPPDDDPCPDDDDDFDWAFTDRPDPPRFRAGPPPRGGGGTMTRHPVVNVVSQQDKDFALDPPGRDIGGNVVNVVCCVVPPVPDSNRGDDCVVVVVVVVVVVVVVPPPD

Mean predicted aligned error: 12.18 Å